Protein AF-A0A3P6B9G5-F1 (afdb_monomer_lite)

Organism: Brassica oleracea (NCBI:txid3712)

Foldseek 3Di:
DQQADLQQQGFLVSLVVSVVVCPPPDPLSVQLSVVSNCCRVPVVVDDRHDGHDSVVSVCSNVVVSVVVPCPPPPDDDVVVVVVDDPDDDDDDDDPQAADEDVVLVVLLVVVVVVCVVVVHDRHNVCPHHVCSVVSVVVVVVVVCVVCVCPVVDDPPCVCVCVVVPVD

Secondary structure (DSSP, 8-state):
--SS-GGG---HHHHHHHHTT-TTS-HHHHHHHHHHHHIIIIIS---TTSPPPHHHHHHHHSHHHHHTS-SS-SSS-HHHHHHS--PPPP----SSPPPPPTT-HHHHHHHHHHHHHTT----TTTT-GGGHHHHHHHHHHHHHHH-TTGGGS--TTTTTTGGGS--

Structure (mmCIF, N/CA/C/O backbone):
data_AF-A0A3P6B9G5-F1
#
_entry.id   AF-A0A3P6B9G5-F1
#
loop_
_atom_site.group_PDB
_atom_site.id
_atom_site.type_symbol
_atom_site.label_atom_id
_atom_site.label_alt_id
_atom_site.label_comp_id
_atom_site.label_asym_id
_atom_site.label_entity_id
_atom_site.label_seq_id
_atom_site.pdbx_PDB_ins_code
_atom_site.Cartn_x
_atom_site.Cartn_y
_atom_site.Cartn_z
_atom_site.occupancy
_atom_site.B_iso_or_equiv
_atom_site.auth_seq_id
_atom_site.auth_comp_id
_atom_site.auth_asym_id
_atom_site.auth_atom_id
_atom_site.pdbx_PDB_model_num
ATOM 1 N N . MET A 1 1 ? 1.781 9.921 -25.875 1.00 67.75 1 MET A N 1
ATOM 2 C CA . MET A 1 1 ? 3.051 9.146 -25.885 1.00 67.75 1 MET A CA 1
ATOM 3 C C . MET A 1 1 ? 3.632 9.201 -24.479 1.00 67.75 1 MET A C 1
ATOM 5 O O . MET A 1 1 ? 3.874 10.297 -23.998 1.00 67.75 1 MET A O 1
ATOM 9 N N . LEU A 1 2 ? 3.816 8.059 -23.808 1.00 75.88 2 LEU A N 1
ATOM 10 C CA . LEU A 1 2 ? 4.007 7.979 -22.347 1.00 75.88 2 LEU A CA 1
ATOM 11 C C . LEU A 1 2 ? 5.368 8.431 -21.796 1.00 75.88 2 LEU A C 1
ATOM 13 O O . LEU A 1 2 ? 5.668 8.140 -20.644 1.00 75.88 2 LEU A O 1
ATOM 17 N N . GLY A 1 3 ? 6.223 9.089 -22.584 1.00 76.75 3 GLY A N 1
ATOM 18 C CA . GLY A 1 3 ? 7.520 9.591 -22.105 1.00 76.75 3 GLY A CA 1
ATOM 19 C C . GLY A 1 3 ? 8.455 8.537 -21.481 1.00 76.75 3 GLY A C 1
ATOM 20 O O . GLY A 1 3 ? 9.450 8.914 -20.864 1.00 76.75 3 GLY A O 1
ATOM 21 N N . VAL A 1 4 ? 8.136 7.246 -21.633 1.00 81.19 4 VAL A N 1
ATOM 22 C CA . VAL A 1 4 ? 8.857 6.075 -21.121 1.00 81.19 4 VAL A CA 1
ATOM 23 C C . VAL A 1 4 ? 8.936 5.013 -22.216 1.00 81.19 4 VAL A C 1
ATOM 25 O O . VAL A 1 4 ? 8.010 4.863 -23.018 1.00 81.19 4 VAL A O 1
ATOM 28 N N . HIS A 1 5 ? 10.033 4.256 -22.249 1.00 85.56 5 HIS A N 1
ATOM 29 C CA . HIS A 1 5 ? 10.228 3.197 -23.238 1.00 85.56 5 HIS A CA 1
ATOM 30 C C . HIS A 1 5 ? 9.544 1.896 -22.787 1.00 85.56 5 HIS A C 1
ATOM 32 O O . HIS A 1 5 ? 10.162 1.025 -22.176 1.00 85.56 5 HIS A O 1
ATOM 38 N N . VAL A 1 6 ? 8.247 1.775 -23.083 1.00 84.06 6 VAL A N 1
ATOM 39 C CA . VAL A 1 6 ? 7.379 0.661 -22.648 1.00 84.06 6 VAL A CA 1
ATOM 40 C C . VAL A 1 6 ? 7.937 -0.709 -23.045 1.00 84.06 6 VAL A C 1
ATOM 42 O O . VAL A 1 6 ? 7.991 -1.612 -22.214 1.00 84.06 6 VAL A O 1
ATOM 45 N N . GLU A 1 7 ? 8.444 -0.848 -24.272 1.00 85.50 7 GLU A N 1
ATOM 46 C CA . GLU A 1 7 ? 8.972 -2.120 -24.794 1.00 85.50 7 GLU A CA 1
ATOM 47 C C . GLU A 1 7 ? 10.308 -2.540 -24.154 1.00 85.50 7 GLU A C 1
ATOM 49 O O . GLU A 1 7 ? 10.764 -3.656 -24.368 1.00 85.50 7 GLU A O 1
ATOM 54 N N . ALA A 1 8 ? 10.927 -1.675 -23.342 1.00 82.94 8 ALA A N 1
ATOM 55 C CA . ALA A 1 8 ? 12.103 -2.029 -22.541 1.00 82.94 8 ALA A CA 1
ATOM 56 C C . ALA A 1 8 ? 11.742 -2.374 -21.087 1.00 82.94 8 ALA A C 1
ATOM 58 O O . ALA A 1 8 ? 12.625 -2.762 -20.328 1.00 82.94 8 ALA A O 1
ATOM 59 N N . GLY A 1 9 ? 10.470 -2.229 -20.690 1.00 83.38 9 GLY A N 1
ATOM 60 C CA . GLY A 1 9 ? 10.047 -2.404 -19.305 1.00 83.38 9 GLY A CA 1
ATOM 61 C C . GLY A 1 9 ? 10.586 -1.286 -18.408 1.00 83.38 9 GLY A C 1
ATOM 62 O O . GLY A 1 9 ? 11.606 -1.467 -17.749 1.00 83.38 9 GLY A O 1
ATOM 63 N N . PRO A 1 10 ? 9.949 -0.107 -18.360 1.00 86.38 10 PRO A N 1
ATOM 64 C CA . PRO A 1 10 ? 10.517 1.034 -17.653 1.00 86.38 10 PRO A CA 1
ATOM 65 C C . PRO A 1 10 ? 10.676 0.748 -16.153 1.00 86.38 10 PRO A C 1
ATOM 67 O O . PRO A 1 10 ? 9.841 0.086 -15.528 1.00 86.38 10 PRO A O 1
ATOM 70 N N . SER A 1 11 ? 11.778 1.239 -15.586 1.00 84.75 11 SER A N 1
ATOM 71 C CA . SER A 1 11 ? 12.047 1.169 -14.150 1.00 84.75 11 SER A CA 1
ATOM 72 C C . SER A 1 11 ? 11.269 2.250 -13.397 1.00 84.75 11 SER A C 1
ATOM 74 O O . SER A 1 11 ? 10.857 3.262 -13.974 1.00 84.75 11 SER A O 1
ATOM 76 N N . THR A 1 12 ? 11.110 2.077 -12.084 1.00 83.69 12 THR A N 1
ATOM 77 C CA . THR A 1 12 ? 10.408 3.043 -11.225 1.00 83.69 12 THR A CA 1
ATOM 78 C C . THR A 1 12 ? 11.027 4.443 -11.305 1.00 83.69 12 THR A C 1
ATOM 80 O O . THR A 1 12 ? 10.299 5.430 -11.328 1.00 83.69 12 THR A O 1
ATOM 83 N N . GLN A 1 13 ? 12.354 4.552 -11.432 1.00 81.88 13 GLN A N 1
ATOM 84 C CA . GLN A 1 13 ? 13.034 5.845 -11.614 1.00 81.88 13 GLN A CA 1
ATOM 85 C C . GLN A 1 13 ? 12.596 6.568 -12.896 1.00 81.88 13 GLN A C 1
ATOM 87 O O . GLN A 1 13 ? 12.306 7.763 -12.873 1.00 81.88 13 GLN A O 1
ATOM 92 N N . VAL A 1 14 ? 12.504 5.837 -14.009 1.00 85.25 14 VAL A N 1
ATOM 93 C CA . VAL A 1 14 ? 12.085 6.390 -15.307 1.00 85.25 14 VAL A CA 1
ATOM 94 C C . VAL A 1 14 ? 10.611 6.804 -15.279 1.00 85.25 14 VAL A C 1
ATOM 96 O O . VAL A 1 14 ? 10.239 7.808 -15.883 1.00 85.25 14 VAL A O 1
ATOM 99 N N . ILE A 1 15 ? 9.781 6.068 -14.537 1.00 87.00 15 ILE A N 1
ATOM 100 C CA . ILE A 1 15 ? 8.360 6.379 -14.346 1.00 87.00 15 ILE A CA 1
ATOM 101 C C . ILE A 1 15 ? 8.176 7.646 -13.496 1.00 87.00 15 ILE A C 1
ATOM 103 O O . ILE A 1 15 ? 7.352 8.488 -13.844 1.00 87.00 15 ILE A O 1
ATOM 107 N N . ILE A 1 16 ? 8.973 7.836 -12.438 1.00 85.62 16 ILE A N 1
ATOM 108 C CA . ILE A 1 16 ? 8.958 9.068 -11.626 1.00 85.62 16 ILE A CA 1
ATOM 109 C C . ILE A 1 16 ? 9.301 10.289 -12.489 1.00 85.62 16 ILE A C 1
ATOM 111 O O . ILE A 1 16 ? 8.547 11.259 -12.501 1.00 85.62 16 ILE A O 1
ATOM 115 N N . ALA A 1 17 ? 10.362 10.208 -13.298 1.00 88.69 17 ALA A N 1
ATOM 116 C CA . ALA A 1 17 ? 10.741 11.287 -14.215 1.00 88.69 17 ALA A CA 1
ATOM 117 C C . ALA A 1 17 ? 9.670 11.582 -15.287 1.00 88.69 17 ALA A C 1
ATOM 119 O O . ALA A 1 17 ? 9.606 12.680 -15.838 1.00 88.69 17 ALA A O 1
ATOM 120 N N . ALA A 1 18 ? 8.825 10.603 -15.620 1.00 89.12 18 ALA A N 1
ATOM 121 C CA . ALA A 1 18 ? 7.712 10.802 -16.538 1.00 89.12 18 ALA A CA 1
ATOM 122 C C . ALA A 1 18 ? 6.537 11.556 -15.894 1.00 89.12 18 ALA A C 1
ATOM 124 O O . ALA A 1 18 ? 5.880 12.331 -16.592 1.00 89.12 18 ALA A O 1
ATOM 125 N N . PHE A 1 19 ? 6.303 11.411 -14.582 1.00 87.19 19 PHE A N 1
ATOM 126 C CA . PHE A 1 19 ? 5.280 12.196 -13.876 1.00 87.19 19 PHE A CA 1
ATOM 127 C C . PHE A 1 19 ? 5.572 13.695 -13.903 1.00 87.19 19 PHE A C 1
ATOM 129 O O . PHE A 1 19 ? 4.653 14.484 -14.104 1.00 87.19 19 PHE A O 1
ATOM 136 N N . GLU A 1 20 ? 6.842 14.083 -13.803 1.00 89.50 20 GLU A N 1
ATOM 137 C CA . GLU A 1 20 ? 7.280 15.485 -13.878 1.00 89.50 20 GLU A CA 1
ATOM 138 C C . GLU A 1 20 ? 6.974 16.147 -15.233 1.00 89.50 20 GLU A C 1
ATOM 140 O O . GLU A 1 20 ? 7.000 17.368 -15.348 1.00 89.50 20 GLU A O 1
ATOM 145 N N . ARG A 1 21 ? 6.669 15.358 -16.274 1.00 90.25 21 ARG A N 1
ATOM 146 C CA . ARG A 1 21 ? 6.448 15.837 -17.651 1.00 90.25 21 ARG A CA 1
ATOM 147 C C . ARG A 1 21 ? 5.043 15.552 -18.192 1.00 90.25 21 ARG A C 1
ATOM 149 O O . ARG A 1 21 ? 4.789 15.785 -19.374 1.00 90.25 21 ARG A O 1
ATOM 156 N N . CYS A 1 22 ? 4.134 15.020 -17.370 1.00 87.25 22 CYS A N 1
ATOM 157 C CA . CYS A 1 22 ? 2.844 14.495 -17.838 1.00 87.25 22 CYS A CA 1
ATOM 158 C C . CYS A 1 22 ? 1.686 15.511 -17.844 1.00 87.25 22 CYS A C 1
ATOM 160 O O . CYS A 1 22 ? 0.566 15.159 -18.218 1.00 87.25 22 CYS A O 1
ATOM 162 N N . GLU A 1 23 ? 1.933 16.766 -17.455 1.00 84.50 23 GLU A N 1
ATOM 163 C CA . GLU A 1 23 ? 0.896 17.793 -17.266 1.00 84.50 23 GLU A CA 1
ATOM 164 C C . GLU A 1 23 ? 0.057 18.038 -18.535 1.00 84.50 23 GLU A C 1
ATOM 166 O O . GLU A 1 23 ? -1.170 18.125 -18.456 1.00 84.50 23 GLU A O 1
ATOM 171 N N . GLY A 1 24 ? 0.694 18.019 -19.713 1.00 86.44 24 GLY A N 1
ATOM 172 C CA . GLY A 1 24 ? 0.042 18.199 -21.017 1.00 86.44 24 GLY A CA 1
ATOM 173 C C . GLY A 1 24 ? -0.494 16.924 -21.682 1.00 86.44 24 GLY A C 1
ATOM 174 O O . GLY A 1 24 ? -0.892 16.968 -22.844 1.00 86.44 24 GLY A O 1
ATOM 175 N N . TRP A 1 25 ? -0.463 15.768 -21.014 1.00 90.31 25 TRP A N 1
ATOM 176 C CA . TRP A 1 25 ? -0.865 14.501 -21.637 1.00 90.31 25 TRP A CA 1
ATOM 177 C C . TRP A 1 25 ? -2.378 14.277 -21.604 1.00 90.31 25 TRP A C 1
ATOM 179 O O . TRP A 1 25 ? -3.111 14.836 -20.782 1.00 90.31 25 TRP A O 1
ATOM 189 N N . SER A 1 26 ? -2.852 13.389 -22.484 1.00 89.56 26 SER A N 1
ATOM 190 C CA . SER A 1 26 ? -4.249 12.958 -22.484 1.00 89.56 26 SER A CA 1
ATOM 191 C C . SER A 1 26 ? -4.621 12.299 -21.149 1.00 89.56 26 SER A C 1
ATOM 193 O O . SER A 1 26 ? -3.776 11.772 -20.418 1.00 89.56 26 SER A O 1
ATOM 195 N N . ARG A 1 27 ? -5.915 12.320 -20.808 1.00 82.31 27 ARG A N 1
ATOM 196 C CA . ARG A 1 27 ? -6.424 11.664 -19.592 1.00 82.31 27 ARG A CA 1
ATOM 197 C C . ARG A 1 27 ? -6.050 10.180 -19.552 1.00 82.31 27 ARG A C 1
ATOM 199 O O . ARG A 1 27 ? -5.641 9.698 -18.501 1.00 82.31 27 ARG A O 1
ATOM 206 N N . ASP A 1 28 ? -6.137 9.494 -20.686 1.00 82.62 28 ASP A N 1
ATOM 207 C CA . ASP A 1 28 ? -5.820 8.069 -20.780 1.00 82.62 28 ASP A CA 1
ATOM 208 C C . ASP A 1 28 ? -4.319 7.802 -20.666 1.00 82.62 28 ASP A C 1
ATOM 210 O O . ASP A 1 28 ? -3.921 6.856 -19.996 1.00 82.62 28 ASP A O 1
ATOM 214 N N . ASP A 1 29 ? -3.466 8.663 -21.222 1.00 87.38 29 ASP A N 1
ATOM 215 C CA . ASP A 1 29 ? -2.016 8.523 -21.058 1.00 87.38 29 ASP A CA 1
ATOM 216 C C . ASP A 1 29 ? -1.585 8.772 -19.604 1.00 87.38 29 ASP A C 1
ATOM 218 O O . ASP A 1 29 ? -0.752 8.041 -19.070 1.00 87.38 29 ASP A O 1
ATOM 222 N N . ARG A 1 30 ? -2.207 9.731 -18.907 1.00 85.94 30 ARG A N 1
ATOM 223 C CA . ARG A 1 30 ? -1.978 9.921 -17.464 1.00 85.94 30 ARG A CA 1
ATOM 224 C C . ARG A 1 30 ? -2.460 8.726 -16.639 1.00 85.94 30 ARG A C 1
ATOM 226 O O . ARG A 1 30 ? -1.768 8.322 -15.708 1.00 85.94 30 ARG A O 1
ATOM 233 N N . LYS A 1 31 ? -3.600 8.122 -16.999 1.00 84.25 31 LYS A N 1
ATOM 234 C CA . LYS A 1 31 ? -4.078 6.871 -16.380 1.00 84.25 31 LYS A CA 1
ATOM 235 C C . LYS A 1 31 ? -3.091 5.724 -16.588 1.00 84.25 31 LYS A C 1
ATOM 237 O O . LYS A 1 31 ? -2.736 5.063 -15.620 1.00 84.25 31 LYS A O 1
ATOM 242 N N . ARG A 1 32 ? -2.606 5.518 -17.817 1.00 88.06 32 ARG A N 1
ATOM 243 C CA . ARG A 1 32 ? -1.588 4.499 -18.128 1.00 88.06 32 ARG A CA 1
ATOM 244 C C . ARG A 1 32 ? -0.319 4.712 -17.304 1.00 88.06 32 ARG A C 1
ATOM 246 O O . ARG A 1 32 ? 0.187 3.757 -16.731 1.00 88.06 32 ARG A O 1
ATOM 253 N N . LEU A 1 33 ? 0.161 5.953 -17.183 1.00 88.56 33 LEU A N 1
ATOM 254 C CA . LEU A 1 33 ? 1.327 6.268 -16.352 1.00 88.56 33 LEU A CA 1
ATOM 255 C C . LEU A 1 33 ? 1.079 5.955 -14.865 1.00 88.56 33 LEU A C 1
ATOM 257 O O . LEU A 1 33 ? 1.931 5.354 -14.215 1.00 88.56 33 LEU A O 1
ATOM 261 N N . ALA A 1 34 ? -0.098 6.308 -14.341 1.00 85.12 34 ALA A N 1
ATOM 262 C CA . ALA A 1 34 ? -0.485 6.011 -12.963 1.00 85.12 34 ALA A CA 1
ATOM 263 C C . ALA A 1 34 ? -0.577 4.502 -12.691 1.00 85.12 34 ALA A C 1
ATOM 265 O O . ALA A 1 34 ? -0.021 4.021 -11.704 1.00 85.12 34 ALA A O 1
ATOM 266 N N . TYR A 1 35 ? -1.225 3.743 -13.577 1.00 84.62 35 TYR A N 1
ATOM 267 C CA . TYR A 1 35 ? -1.318 2.289 -13.455 1.00 84.62 35 TYR A CA 1
ATOM 268 C C . TYR A 1 35 ? 0.037 1.612 -13.572 1.00 84.62 35 TYR A C 1
ATOM 270 O O . TYR A 1 35 ? 0.326 0.707 -12.793 1.00 84.62 35 TYR A O 1
ATOM 278 N N . LEU A 1 36 ? 0.890 2.091 -14.477 1.00 85.38 36 LEU A N 1
ATOM 279 C CA . LEU A 1 36 ? 2.258 1.613 -14.583 1.00 85.38 36 LEU A CA 1
ATOM 280 C C . LEU A 1 36 ? 2.992 1.838 -13.258 1.00 85.38 36 LEU A C 1
ATOM 282 O O . LEU A 1 36 ? 3.529 0.890 -12.711 1.00 85.38 36 LEU A O 1
ATOM 286 N N . ALA A 1 37 ? 2.919 3.034 -12.674 1.00 85.81 37 ALA A N 1
ATOM 287 C CA . ALA A 1 37 ? 3.578 3.347 -11.407 1.00 85.81 37 ALA A CA 1
ATOM 288 C C . ALA A 1 37 ? 3.102 2.494 -10.221 1.00 85.81 37 ALA A C 1
ATOM 290 O O . ALA A 1 37 ? 3.924 2.013 -9.440 1.00 85.81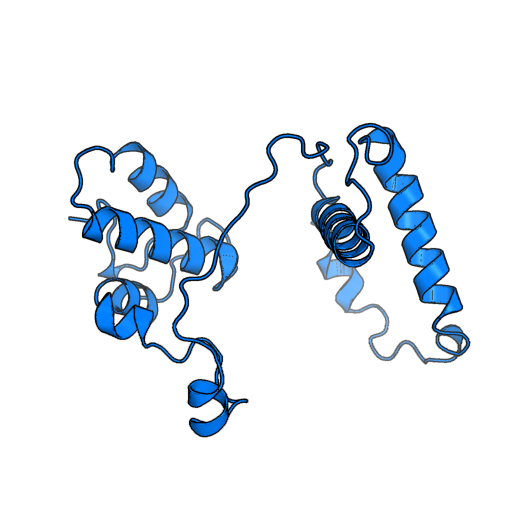 37 ALA A O 1
ATOM 291 N N . ILE A 1 38 ? 1.788 2.283 -10.091 1.00 82.00 38 ILE A N 1
ATOM 292 C CA . ILE A 1 38 ? 1.215 1.390 -9.072 1.00 82.00 38 ILE A CA 1
ATOM 293 C C . ILE A 1 38 ? 1.752 -0.026 -9.278 1.00 82.00 38 ILE A C 1
ATOM 295 O O . ILE A 1 38 ? 2.192 -0.685 -8.337 1.00 82.00 38 ILE A O 1
ATOM 299 N N . PHE A 1 39 ? 1.759 -0.484 -10.525 1.00 76.31 39 PHE A N 1
ATOM 300 C CA . PHE A 1 39 ? 2.151 -1.839 -10.847 1.00 76.31 39 PHE A CA 1
ATOM 301 C C . PHE A 1 39 ? 3.648 -2.085 -10.617 1.00 76.31 39 PHE A C 1
ATOM 303 O O . PHE A 1 39 ? 4.014 -3.034 -9.928 1.00 76.31 39 PHE A O 1
ATOM 310 N N . THR A 1 40 ? 4.515 -1.210 -11.126 1.00 77.25 40 THR A N 1
ATOM 311 C CA . THR A 1 40 ? 5.972 -1.337 -10.987 1.00 77.25 40 THR A CA 1
ATOM 312 C C . THR A 1 40 ? 6.439 -1.097 -9.554 1.00 77.25 40 THR A C 1
ATOM 314 O O . THR A 1 40 ? 7.341 -1.781 -9.077 1.00 77.25 40 THR A O 1
ATOM 317 N N . GLY A 1 41 ? 5.843 -0.114 -8.871 1.00 74.94 41 GLY A N 1
ATOM 318 C CA . GLY A 1 41 ? 6.280 0.342 -7.553 1.00 74.94 41 GLY A CA 1
ATOM 319 C C . GLY A 1 41 ? 5.714 -0.462 -6.386 1.00 74.94 41 GLY A C 1
ATOM 320 O O . GLY A 1 41 ? 6.408 -0.624 -5.388 1.00 74.94 41 GLY A O 1
ATOM 321 N N . TYR A 1 42 ? 4.485 -0.974 -6.505 1.00 70.00 42 TYR A N 1
ATOM 322 C CA . TYR A 1 42 ? 3.784 -1.622 -5.390 1.00 70.00 42 TYR A CA 1
ATOM 323 C C . TYR A 1 42 ? 3.449 -3.093 -5.644 1.00 70.00 42 TYR A C 1
ATOM 325 O O . TYR A 1 42 ? 3.580 -3.892 -4.724 1.00 70.00 42 TYR A O 1
ATOM 333 N N . ILE A 1 43 ? 3.033 -3.471 -6.860 1.00 70.50 43 ILE A N 1
ATOM 334 C CA . ILE A 1 43 ? 2.599 -4.854 -7.140 1.00 70.50 43 ILE A CA 1
ATOM 335 C C . ILE A 1 43 ? 3.789 -5.761 -7.472 1.00 70.50 43 ILE A C 1
ATOM 337 O O . ILE A 1 43 ? 3.942 -6.816 -6.866 1.00 70.50 43 ILE A O 1
ATOM 341 N N . GLU A 1 44 ? 4.645 -5.369 -8.421 1.00 74.38 44 GLU A N 1
ATOM 342 C CA . GLU A 1 44 ? 5.853 -6.142 -8.739 1.00 74.38 44 GLU A CA 1
ATOM 343 C C . GLU A 1 44 ? 6.917 -6.043 -7.639 1.00 74.38 44 GLU A C 1
ATOM 345 O O . GLU A 1 44 ? 7.734 -6.955 -7.515 1.00 74.38 44 GLU A O 1
ATOM 350 N N . GLY A 1 45 ? 6.927 -4.948 -6.868 1.00 65.75 45 GLY A N 1
ATOM 351 C CA . GLY A 1 45 ? 7.811 -4.775 -5.710 1.00 65.75 45 GLY A CA 1
ATOM 352 C C . GLY A 1 45 ? 9.305 -4.923 -6.029 1.00 65.75 45 GLY A C 1
ATOM 353 O O . GLY A 1 45 ? 10.080 -5.362 -5.180 1.00 65.75 45 GLY A O 1
ATOM 354 N N . ARG A 1 46 ? 9.730 -4.619 -7.266 1.00 66.88 46 ARG A N 1
ATOM 355 C CA . ARG A 1 46 ? 11.135 -4.742 -7.688 1.00 66.88 46 ARG A CA 1
ATOM 356 C C . ARG A 1 46 ? 11.974 -3.564 -7.194 1.00 66.88 46 ARG A C 1
ATOM 358 O O . ARG A 1 46 ? 11.468 -2.474 -6.934 1.00 66.88 46 ARG A O 1
ATOM 365 N N . LYS A 1 47 ? 13.298 -3.759 -7.141 1.00 73.06 47 LYS A N 1
ATOM 366 C CA . LYS A 1 47 ? 14.256 -2.668 -6.896 1.00 73.06 47 LYS A CA 1
ATOM 367 C C . LYS A 1 47 ? 14.029 -1.534 -7.903 1.00 73.06 47 LYS A C 1
ATOM 369 O O . LYS A 1 47 ? 13.849 -1.793 -9.089 1.00 73.06 47 LYS A O 1
ATOM 374 N N . TYR A 1 48 ? 14.140 -0.287 -7.446 1.00 67.62 48 TYR A N 1
ATOM 375 C CA . TYR A 1 48 ? 13.863 0.933 -8.223 1.00 67.62 48 TYR A CA 1
ATOM 376 C C . TYR A 1 48 ? 14.562 1.031 -9.588 1.00 67.62 48 TYR A C 1
ATOM 378 O O . TYR A 1 48 ? 14.037 1.674 -10.498 1.00 67.62 48 TYR A O 1
ATOM 386 N N . SER A 1 49 ? 15.746 0.429 -9.721 1.00 70.69 49 SER A N 1
ATOM 387 C CA . SER A 1 49 ? 16.561 0.427 -10.940 1.00 70.69 49 SER A CA 1
ATOM 388 C C . SER A 1 49 ? 16.266 -0.742 -11.882 1.00 70.69 49 SER A C 1
ATOM 390 O O . SER A 1 49 ? 16.734 -0.744 -13.016 1.00 70.69 49 SER A O 1
ATOM 392 N N . THR A 1 50 ? 15.515 -1.750 -11.432 1.00 74.69 50 THR A N 1
ATOM 393 C CA . THR A 1 50 ? 15.257 -2.958 -12.220 1.00 74.69 50 THR A CA 1
ATOM 394 C C . THR A 1 50 ? 14.106 -2.716 -13.201 1.00 74.69 50 THR A C 1
ATOM 396 O O . THR A 1 50 ? 13.056 -2.225 -12.784 1.00 74.69 50 THR A O 1
ATOM 399 N N . PRO A 1 51 ? 14.271 -3.072 -14.487 1.00 79.12 51 PRO A N 1
ATOM 400 C CA . PRO A 1 51 ? 13.190 -3.051 -15.466 1.00 79.12 51 PRO A CA 1
ATOM 401 C C . PRO A 1 51 ? 11.993 -3.916 -15.050 1.00 79.12 51 PRO A C 1
ATOM 403 O O . PRO A 1 51 ? 12.153 -5.040 -14.562 1.00 79.12 51 PRO A O 1
ATOM 406 N N . THR A 1 52 ? 10.790 -3.397 -15.283 1.00 76.44 52 THR A N 1
ATOM 407 C CA . THR A 1 52 ? 9.529 -4.142 -15.122 1.00 76.44 52 THR A CA 1
ATOM 408 C C . THR A 1 52 ? 9.383 -5.160 -16.248 1.00 76.44 52 THR A C 1
ATOM 410 O O . THR A 1 52 ? 9.917 -4.970 -17.340 1.00 76.44 52 THR A O 1
ATOM 413 N N . ARG A 1 53 ? 8.636 -6.248 -16.044 1.00 80.25 53 ARG A N 1
ATOM 414 C CA . ARG A 1 53 ? 8.386 -7.205 -17.133 1.00 80.25 53 ARG A CA 1
ATOM 415 C C . ARG A 1 53 ? 7.620 -6.549 -18.293 1.00 80.25 53 ARG A C 1
ATOM 417 O O . ARG A 1 53 ? 6.537 -5.994 -18.112 1.00 80.25 53 ARG A O 1
ATOM 424 N N . ILE A 1 54 ? 8.145 -6.700 -19.511 1.00 82.81 54 ILE A N 1
ATOM 425 C CA . ILE A 1 54 ? 7.585 -6.115 -20.746 1.00 82.81 54 ILE A CA 1
ATOM 426 C C . ILE A 1 54 ? 6.133 -6.554 -20.988 1.00 82.81 54 ILE A C 1
ATOM 428 O O . ILE A 1 54 ? 5.299 -5.744 -21.382 1.00 82.81 54 ILE A O 1
ATOM 432 N N . SER A 1 55 ? 5.796 -7.817 -20.705 1.00 78.56 55 SER A N 1
ATOM 433 C CA . SER A 1 55 ? 4.429 -8.339 -20.853 1.00 78.56 55 SER A CA 1
ATOM 434 C C . SER A 1 55 ? 3.399 -7.566 -20.024 1.00 78.56 55 SER A C 1
ATOM 436 O O . SER A 1 55 ? 2.253 -7.425 -20.439 1.00 78.56 55 SER A O 1
ATOM 438 N N . LEU A 1 56 ? 3.807 -7.049 -18.865 1.00 73.62 56 LEU A N 1
ATOM 439 C CA . LEU A 1 56 ? 2.940 -6.322 -17.942 1.00 73.62 56 LEU A CA 1
ATOM 440 C C . LEU A 1 56 ? 2.904 -4.828 -18.272 1.00 73.62 56 LEU A C 1
ATOM 442 O O . LEU A 1 56 ? 1.833 -4.227 -18.249 1.00 73.62 56 LEU A O 1
ATOM 446 N N . ALA A 1 57 ? 4.031 -4.256 -18.704 1.00 82.31 57 ALA A N 1
ATOM 447 C CA . ALA A 1 57 ? 4.054 -2.912 -19.278 1.00 82.31 57 ALA A CA 1
ATOM 448 C C . ALA A 1 57 ? 3.118 -2.807 -20.500 1.00 82.31 57 ALA A C 1
ATOM 450 O O . ALA A 1 57 ? 2.375 -1.838 -20.625 1.00 82.31 57 ALA A O 1
ATOM 451 N N . ARG A 1 58 ? 3.084 -3.844 -21.348 1.00 85.50 58 ARG A N 1
ATOM 452 C CA . ARG A 1 58 ? 2.145 -3.963 -22.473 1.00 85.50 58 ARG A CA 1
ATOM 453 C C . ARG A 1 58 ? 0.689 -4.042 -22.036 1.00 85.50 58 ARG A C 1
ATOM 455 O O . ARG A 1 58 ? -0.147 -3.365 -22.622 1.00 85.50 58 ARG A O 1
ATOM 462 N N . LEU A 1 59 ? 0.390 -4.814 -20.992 1.00 82.25 59 LEU A N 1
ATOM 463 C CA . LEU A 1 59 ? -0.970 -4.918 -20.465 1.00 82.25 59 LEU A CA 1
ATOM 464 C C . LEU A 1 59 ? -1.512 -3.542 -20.047 1.00 82.25 59 LEU A C 1
ATOM 466 O O . LEU A 1 59 ? -2.633 -3.211 -20.406 1.00 82.25 59 LEU A O 1
ATOM 470 N N . VAL A 1 60 ? -0.708 -2.712 -19.373 1.00 84.00 60 VAL A N 1
ATOM 471 C CA . VAL A 1 60 ? -1.096 -1.344 -18.966 1.00 84.00 60 VAL A CA 1
ATOM 472 C C . VAL A 1 60 ? -1.455 -0.450 -20.160 1.00 84.00 60 VAL A C 1
ATOM 474 O O . VAL A 1 60 ? -2.278 0.457 -20.031 1.00 84.00 60 VAL A O 1
ATOM 477 N N . MET A 1 61 ? -0.871 -0.694 -21.336 1.00 87.19 61 MET A N 1
ATOM 478 C CA . MET A 1 61 ? -1.199 0.070 -22.544 1.00 87.19 61 MET A CA 1
ATOM 479 C C . MET A 1 61 ? -2.619 -0.211 -23.041 1.00 87.19 61 MET A C 1
ATOM 481 O O . MET A 1 61 ? -3.288 0.701 -23.542 1.00 87.19 61 MET A O 1
ATOM 485 N N . GLU A 1 62 ? -3.086 -1.444 -22.851 1.00 84.12 62 GLU A N 1
ATOM 486 C CA . GLU A 1 62 ? -4.417 -1.933 -23.201 1.00 84.12 62 GLU A CA 1
ATOM 487 C C . GLU A 1 62 ? -5.389 -1.700 -22.031 1.00 84.12 62 GLU A C 1
ATOM 489 O O . GLU A 1 62 ? -5.784 -2.642 -21.351 1.00 84.12 62 GLU A O 1
ATOM 494 N N . LEU A 1 63 ? -5.770 -0.438 -21.782 1.00 74.88 63 LEU A N 1
ATOM 495 C CA . LEU A 1 63 ? -6.567 -0.029 -20.608 1.00 74.88 63 LEU A CA 1
ATOM 496 C C . LEU A 1 63 ? -7.802 -0.907 -20.353 1.00 74.88 63 LEU A C 1
ATOM 498 O O . LEU A 1 63 ? -8.002 -1.351 -19.229 1.00 74.88 63 LEU A O 1
ATOM 502 N N . GLU A 1 64 ? -8.586 -1.214 -21.386 1.00 75.88 64 GLU A N 1
ATOM 503 C CA . GLU A 1 64 ? -9.773 -2.071 -21.260 1.00 75.88 64 GLU A CA 1
ATOM 504 C C . GLU A 1 64 ? -9.416 -3.486 -20.780 1.00 75.88 64 GLU A C 1
ATOM 506 O O . GLU A 1 64 ? -10.066 -4.045 -19.895 1.00 75.88 64 GLU A O 1
ATOM 511 N N . ARG A 1 65 ? -8.343 -4.071 -21.317 1.00 76.44 65 ARG A N 1
ATOM 512 C CA . ARG 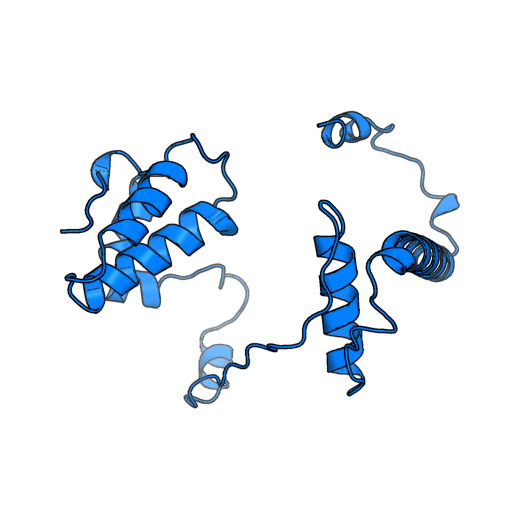A 1 65 ? -7.868 -5.394 -20.907 1.00 76.44 65 ARG A CA 1
ATOM 513 C C . ARG A 1 65 ? -7.239 -5.359 -19.519 1.00 76.44 65 ARG A C 1
ATOM 515 O O . ARG A 1 65 ? -7.418 -6.305 -18.762 1.00 76.44 65 ARG A O 1
ATOM 522 N N . PHE A 1 66 ? -6.521 -4.290 -19.186 1.00 75.19 66 PHE A N 1
ATOM 523 C CA . PHE A 1 66 ? -5.923 -4.066 -17.872 1.00 75.19 66 PHE A CA 1
ATOM 524 C C . PHE A 1 66 ? -6.999 -3.953 -16.784 1.00 75.19 66 PHE A C 1
ATOM 526 O O . PHE A 1 66 ? -6.925 -4.641 -15.770 1.00 75.19 66 PHE A O 1
ATOM 533 N N . GLU A 1 67 ? -8.037 -3.145 -17.005 1.00 70.44 67 GLU A N 1
ATOM 534 C CA . GLU A 1 67 ? -9.162 -2.976 -16.073 1.00 70.44 67 GLU A CA 1
ATOM 535 C C . GLU A 1 67 ? -9.932 -4.293 -15.861 1.00 70.44 67 GLU A C 1
ATOM 537 O O . GLU A 1 67 ? -10.398 -4.580 -14.756 1.00 70.44 67 GLU A O 1
ATOM 542 N N . ASN A 1 68 ? -9.996 -5.138 -16.895 1.00 68.94 68 ASN A N 1
ATOM 543 C CA . ASN A 1 68 ? -10.628 -6.456 -16.840 1.00 68.94 68 ASN A CA 1
ATOM 544 C C . ASN A 1 68 ? -9.673 -7.608 -16.481 1.00 68.94 68 ASN A C 1
ATOM 546 O O . ASN A 1 68 ? -10.112 -8.758 -16.403 1.00 68.94 68 ASN A O 1
ATOM 550 N N . TYR A 1 69 ? -8.388 -7.336 -16.236 1.00 66.12 69 TYR A N 1
ATOM 551 C CA . TYR A 1 69 ? -7.401 -8.377 -15.967 1.00 66.12 69 TYR A CA 1
ATOM 552 C C . TYR A 1 69 ? -7.702 -9.079 -14.627 1.00 66.12 69 TYR A C 1
ATOM 554 O O . TYR A 1 69 ? -8.118 -8.436 -13.655 1.00 66.12 69 TYR A O 1
ATOM 562 N N . PRO A 1 70 ? -7.531 -10.409 -14.526 1.00 65.69 70 PRO A N 1
ATOM 563 C CA . PRO A 1 70 ? -7.786 -11.141 -13.292 1.00 65.69 70 PRO A CA 1
ATOM 564 C C . PRO A 1 70 ? -6.633 -10.923 -12.300 1.00 65.69 70 PRO A C 1
ATOM 566 O O . PRO A 1 70 ? -5.772 -11.782 -12.139 1.00 65.69 70 PRO A O 1
ATOM 569 N N . TRP A 1 71 ? -6.628 -9.771 -11.619 1.00 64.19 71 TRP A N 1
ATOM 570 C CA . TRP A 1 71 ? -5.619 -9.298 -10.650 1.00 64.19 71 TRP A CA 1
ATOM 571 C C . TRP A 1 71 ? -5.464 -10.143 -9.362 1.00 64.19 71 TRP A C 1
ATOM 573 O O . TRP A 1 71 ? -5.190 -9.603 -8.299 1.00 64.19 71 TRP A O 1
ATOM 583 N N . GLY A 1 72 ? -5.645 -11.464 -9.424 1.00 54.62 72 GLY A N 1
ATOM 584 C CA . GLY A 1 72 ? -5.648 -12.357 -8.257 1.00 54.62 72 GLY A CA 1
ATOM 585 C C . GLY A 1 72 ? -7.023 -12.939 -7.913 1.00 54.62 72 GLY A C 1
ATOM 586 O O . GLY A 1 72 ? -7.198 -13.524 -6.851 1.00 54.62 72 GLY A O 1
ATOM 587 N N . ARG A 1 73 ? -8.005 -12.837 -8.818 1.00 48.47 73 ARG A N 1
ATOM 588 C CA . ARG A 1 73 ? -9.325 -13.482 -8.683 1.00 48.47 73 ARG A CA 1
ATOM 589 C C . ARG A 1 73 ? -9.307 -14.961 -9.106 1.00 48.47 73 ARG A C 1
ATOM 591 O O . ARG A 1 73 ? -10.091 -15.364 -9.951 1.00 48.47 73 ARG A O 1
ATOM 598 N N . CYS A 1 74 ? -8.425 -15.773 -8.524 1.00 47.19 74 CYS A N 1
ATOM 599 C CA . CYS A 1 74 ? -8.538 -17.239 -8.613 1.00 47.19 74 CYS A CA 1
ATOM 600 C C . CYS A 1 74 ? -9.366 -17.842 -7.458 1.00 47.19 7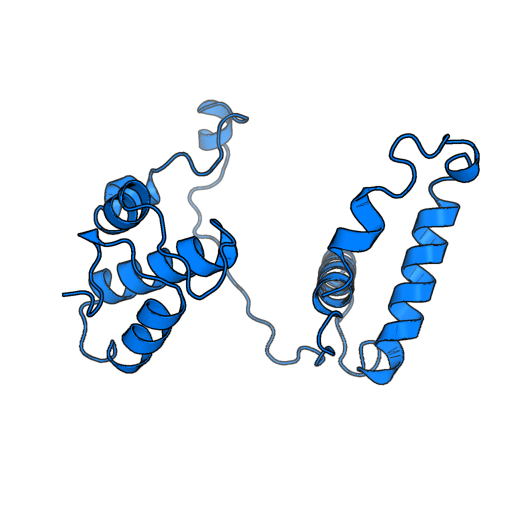4 CYS A C 1
ATOM 602 O O . CYS A 1 74 ? -9.420 -19.060 -7.337 1.00 47.19 74 CYS A O 1
ATOM 604 N N . ALA A 1 75 ? -9.988 -17.020 -6.601 1.00 41.94 75 ALA A N 1
ATOM 605 C CA . ALA A 1 75 ? -10.664 -17.483 -5.383 1.00 41.94 75 ALA A CA 1
ATOM 606 C C . ALA A 1 75 ? -12.171 -17.175 -5.308 1.00 41.94 75 ALA A C 1
ATOM 608 O O . ALA A 1 75 ? -12.811 -17.610 -4.356 1.00 41.94 75 ALA A O 1
ATOM 609 N N . SER A 1 76 ? -12.752 -16.452 -6.271 1.00 46.38 76 SER A N 1
ATOM 610 C CA . SER A 1 76 ? -14.191 -16.159 -6.264 1.00 46.38 76 SER A CA 1
ATOM 611 C C . SER A 1 76 ? -14.855 -16.463 -7.602 1.00 46.38 76 SER A C 1
ATOM 613 O O . SER A 1 76 ? -14.316 -16.139 -8.661 1.00 46.38 76 SER A O 1
ATOM 615 N N . SER A 1 77 ? -16.012 -17.127 -7.536 1.00 52.25 77 SER A N 1
ATOM 616 C CA . SER A 1 77 ? -16.821 -17.507 -8.696 1.00 52.25 77 SER A CA 1
ATOM 617 C C . SER A 1 77 ? -17.517 -16.285 -9.308 1.00 52.25 77 SER A C 1
ATOM 619 O O . SER A 1 77 ? -17.756 -15.281 -8.630 1.00 52.25 77 SER A O 1
ATOM 621 N N . ASP A 1 78 ? -17.888 -16.365 -10.590 1.00 55.16 78 ASP A N 1
ATOM 622 C CA . ASP A 1 78 ? -18.618 -15.293 -11.291 1.00 55.16 78 ASP A CA 1
ATOM 623 C C . ASP A 1 78 ? -19.953 -14.920 -10.608 1.00 55.16 78 ASP A C 1
ATOM 625 O O . ASP A 1 78 ? -20.421 -13.787 -10.719 1.00 55.16 78 ASP A O 1
ATOM 629 N N . GLU A 1 79 ? -20.535 -15.829 -9.824 1.00 55.84 79 GLU A N 1
ATOM 630 C CA . GLU A 1 79 ? -21.751 -15.602 -9.032 1.00 55.84 79 GLU A CA 1
ATOM 631 C C . GLU A 1 79 ? -21.512 -14.658 -7.845 1.00 55.84 79 GLU A C 1
ATOM 633 O O . GLU A 1 79 ? -22.334 -13.781 -7.579 1.00 55.84 79 GLU A O 1
ATOM 638 N N . GLN A 1 80 ? -20.356 -14.751 -7.177 1.00 53.00 80 GLN A N 1
ATOM 639 C CA . GLN A 1 80 ? -19.989 -13.818 -6.104 1.00 53.00 80 GLN A CA 1
ATOM 640 C C . GLN A 1 80 ? -19.747 -12.409 -6.661 1.00 53.00 80 GLN A C 1
ATOM 642 O O . GLN A 1 80 ? -20.024 -11.414 -5.996 1.00 53.00 80 GLN A O 1
ATOM 647 N N . ARG A 1 81 ? -19.303 -12.305 -7.922 1.00 50.31 81 ARG A N 1
ATOM 648 C CA . ARG A 1 81 ? -19.123 -11.028 -8.629 1.00 50.31 81 ARG A CA 1
ATOM 649 C C . ARG A 1 81 ? -20.449 -10.313 -8.911 1.00 50.31 81 ARG A C 1
ATOM 651 O O . ARG A 1 81 ? -20.473 -9.086 -8.888 1.00 50.31 81 ARG A O 1
ATOM 658 N N . ALA A 1 82 ? -21.529 -11.057 -9.155 1.00 57.84 82 ALA A N 1
ATOM 659 C CA . ALA A 1 82 ? -22.867 -10.505 -9.381 1.00 57.84 82 ALA A CA 1
ATOM 660 C C . ALA A 1 82 ? -23.524 -9.958 -8.099 1.00 57.84 82 ALA A C 1
ATOM 662 O O . ALA A 1 82 ? -24.480 -9.190 -8.183 1.00 57.84 82 ALA A O 1
ATOM 663 N N . GLN A 1 83 ? -23.004 -10.337 -6.927 1.00 55.91 83 GLN A N 1
ATOM 664 C CA . GLN A 1 83 ? -23.513 -9.915 -5.622 1.00 55.91 83 GLN A CA 1
ATOM 665 C C . GLN A 1 83 ? -22.984 -8.549 -5.161 1.00 55.91 83 GLN A C 1
ATOM 667 O O . GLN A 1 83 ? -23.630 -7.895 -4.343 1.00 55.91 83 GLN A O 1
ATOM 672 N N . TYR A 1 84 ? -21.834 -8.097 -5.670 1.00 56.69 84 TYR A N 1
ATOM 673 C CA . TYR A 1 84 ? -21.309 -6.771 -5.345 1.00 56.69 84 TYR A CA 1
ATOM 674 C C . TYR A 1 84 ? -22.087 -5.699 -6.110 1.00 56.69 84 TYR A C 1
ATOM 676 O O . TYR A 1 84 ? -22.264 -5.791 -7.328 1.00 56.69 84 TYR A O 1
ATOM 684 N N . SER A 1 85 ? -22.560 -4.675 -5.396 1.00 57.38 85 SER A N 1
ATOM 685 C CA . SER A 1 85 ? -23.268 -3.563 -6.021 1.00 57.38 85 SER A CA 1
ATOM 686 C C . SER A 1 85 ? -22.375 -2.895 -7.073 1.00 57.38 85 SER A C 1
ATOM 688 O O . SER A 1 85 ? -21.162 -2.764 -6.915 1.00 57.38 85 SER A O 1
ATOM 690 N N . ARG A 1 86 ? -22.985 -2.450 -8.176 1.00 59.47 86 ARG A N 1
ATOM 691 C CA . ARG A 1 86 ? -22.318 -1.619 -9.194 1.00 59.47 86 ARG A CA 1
ATOM 692 C C . ARG A 1 86 ? -22.090 -0.179 -8.723 1.00 59.47 86 ARG A C 1
ATOM 694 O O . ARG A 1 86 ? -21.753 0.677 -9.542 1.00 59.47 86 ARG A O 1
ATOM 701 N N . GLU A 1 87 ? -22.324 0.109 -7.446 1.00 67.94 87 GLU A N 1
ATOM 702 C CA . GLU A 1 87 ? -22.095 1.443 -6.921 1.00 67.94 87 GLU A CA 1
ATOM 703 C C . GLU A 1 87 ? -20.595 1.752 -6.967 1.00 67.94 87 GLU A C 1
ATOM 705 O O . GLU A 1 87 ? -19.775 0.905 -6.597 1.00 67.94 87 GLU A O 1
ATOM 710 N N . PRO A 1 88 ? -20.204 2.936 -7.465 1.00 71.94 88 PRO A N 1
ATOM 711 C CA . PRO A 1 88 ? -18.812 3.339 -7.445 1.00 71.94 88 PRO A CA 1
ATOM 712 C C . PRO A 1 88 ? -18.280 3.316 -6.014 1.00 71.94 88 PRO A C 1
ATOM 714 O O . PRO A 1 88 ? -18.911 3.852 -5.103 1.00 71.94 88 PRO A O 1
ATOM 717 N N . PHE A 1 89 ? -17.090 2.752 -5.826 1.00 74.81 89 PHE A N 1
ATOM 718 C CA . PHE A 1 89 ? -16.386 2.888 -4.560 1.00 74.81 89 PHE A CA 1
ATOM 719 C C . PHE A 1 89 ? -16.185 4.368 -4.233 1.00 74.81 89 PHE A C 1
ATOM 721 O O . PHE A 1 89 ? -15.738 5.155 -5.075 1.00 74.81 89 PHE A O 1
ATOM 728 N N . THR A 1 90 ? -16.483 4.736 -2.994 1.00 82.06 90 THR A N 1
ATOM 729 C CA . THR A 1 90 ? -16.053 6.010 -2.430 1.00 82.06 90 THR A CA 1
ATOM 730 C C . THR A 1 90 ? -14.608 5.876 -1.957 1.00 82.06 90 THR A C 1
ATOM 732 O O . THR A 1 90 ? -14.136 4.788 -1.625 1.00 82.06 90 THR A O 1
ATOM 735 N N . TYR A 1 91 ? -13.871 6.982 -1.972 1.00 82.38 91 TYR A N 1
ATOM 736 C CA . TYR A 1 91 ? -12.515 7.026 -1.441 1.00 82.38 91 TYR A CA 1
ATOM 737 C C . TYR A 1 91 ? -12.387 8.203 -0.487 1.00 82.38 91 TYR A C 1
ATOM 739 O O . TYR A 1 91 ? -12.946 9.275 -0.719 1.00 82.38 91 TYR A O 1
ATOM 747 N N . GLU A 1 92 ? -11.597 8.008 0.558 1.00 82.56 92 GLU A N 1
ATOM 748 C CA . GLU A 1 92 ? -11.219 9.060 1.484 1.00 82.56 92 GLU A CA 1
ATOM 749 C C . GLU A 1 92 ? -9.698 9.068 1.622 1.00 82.56 92 GLU A C 1
ATOM 751 O O . GLU A 1 92 ? -9.051 8.021 1.679 1.00 82.56 92 GLU A O 1
ATOM 756 N N . ARG A 1 93 ? -9.110 10.266 1.645 1.00 82.56 93 ARG A N 1
ATOM 757 C CA . ARG A 1 93 ? -7.697 10.456 1.968 1.00 82.56 93 ARG A CA 1
ATOM 758 C C . ARG A 1 93 ? -7.604 11.341 3.209 1.00 82.56 93 ARG A C 1
ATOM 760 O O . ARG A 1 93 ? -7.741 12.559 3.071 1.00 82.56 93 ARG A O 1
ATOM 767 N N . PRO A 1 94 ? -7.322 10.772 4.390 1.00 81.00 94 PRO A N 1
ATOM 768 C CA . PRO A 1 94 ? -7.136 11.566 5.594 1.00 81.00 94 PRO A CA 1
ATOM 769 C C . PRO A 1 94 ? -5.965 12.543 5.422 1.00 81.00 94 PRO A C 1
ATOM 771 O O . PRO A 1 94 ? -4.863 12.157 5.030 1.00 81.00 94 PRO A O 1
ATOM 774 N N . THR A 1 95 ? -6.193 13.824 5.705 1.00 80.19 95 THR A N 1
ATOM 775 C CA . THR A 1 95 ? -5.187 14.895 5.552 1.00 80.19 95 THR A CA 1
ATOM 776 C C . THR A 1 95 ? -4.414 15.176 6.840 1.00 80.19 95 THR A C 1
ATOM 778 O O . THR A 1 95 ? -3.311 15.716 6.807 1.00 80.19 95 THR A O 1
ATOM 781 N N . ASN A 1 96 ? -4.955 14.760 7.986 1.00 80.44 96 ASN A N 1
ATOM 782 C CA . ASN A 1 96 ? -4.376 14.976 9.309 1.00 80.44 96 ASN A CA 1
ATOM 783 C C . ASN A 1 96 ? -3.663 13.740 9.869 1.00 80.44 96 ASN A C 1
ATOM 785 O O . ASN A 1 96 ? -3.679 13.507 11.074 1.00 80.44 96 ASN A O 1
ATOM 789 N N . ILE A 1 97 ? -2.978 12.980 9.015 1.00 80.75 97 ILE A N 1
ATOM 790 C CA . ILE A 1 97 ? -2.259 11.789 9.468 1.00 80.75 97 ILE A CA 1
ATOM 791 C C . ILE A 1 97 ? -1.016 12.140 10.313 1.00 80.75 97 ILE A C 1
ATOM 793 O O . ILE A 1 97 ? -0.305 13.111 10.021 1.00 80.75 97 ILE A O 1
ATOM 797 N N . PRO A 1 98 ? -0.732 11.362 11.368 1.00 84.44 98 PRO A N 1
ATOM 798 C CA . PRO A 1 98 ? 0.532 11.409 12.086 1.00 84.44 98 PRO A CA 1
ATOM 799 C C . PRO A 1 98 ? 1.706 11.049 11.166 1.00 84.44 98 PRO A C 1
ATOM 801 O O . PRO A 1 98 ? 1.619 10.151 10.331 1.00 84.44 98 PRO A O 1
ATOM 804 N N . LEU A 1 99 ? 2.834 11.735 11.337 1.00 82.62 99 LEU A N 1
ATOM 805 C CA . LEU A 1 99 ? 4.062 11.399 10.622 1.00 82.62 99 LEU A CA 1
ATOM 806 C C . LEU A 1 99 ? 4.748 10.212 11.309 1.00 82.62 99 LEU A C 1
ATOM 808 O O . LEU A 1 99 ? 4.964 10.260 12.516 1.00 82.62 99 LEU A O 1
ATOM 812 N N . ALA A 1 100 ? 5.176 9.216 10.540 1.00 82.75 100 ALA A N 1
ATOM 813 C CA . ALA A 1 100 ? 5.930 8.057 11.024 1.00 82.75 100 ALA A CA 1
ATOM 814 C C . ALA A 1 100 ? 7.447 8.221 10.764 1.00 82.75 100 ALA A C 1
ATOM 816 O O . ALA A 1 100 ? 7.852 9.098 9.989 1.00 82.75 100 ALA A O 1
ATOM 817 N N . ARG A 1 101 ? 8.315 7.430 11.418 1.00 83.12 101 ARG A N 1
ATOM 818 C CA . ARG A 1 101 ? 9.737 7.322 11.021 1.00 83.12 101 ARG A CA 1
ATOM 819 C C . ARG A 1 101 ? 9.894 6.316 9.877 1.00 83.12 101 ARG A C 1
ATOM 821 O O . ARG A 1 101 ? 9.007 5.500 9.626 1.00 83.12 101 ARG A O 1
ATOM 828 N N . ALA A 1 102 ? 11.036 6.355 9.192 1.00 81.75 102 ALA A N 1
ATOM 829 C CA . ALA A 1 102 ? 11.406 5.278 8.277 1.00 81.75 102 ALA A CA 1
ATOM 830 C C . ALA A 1 102 ? 11.414 3.939 9.040 1.00 81.75 102 ALA A C 1
ATOM 832 O O . ALA A 1 102 ? 11.922 3.877 10.157 1.00 81.75 102 ALA A O 1
ATOM 833 N N . GLY A 1 103 ? 10.794 2.905 8.466 1.00 81.50 103 GLY A N 1
ATOM 834 C CA . GLY A 1 103 ? 10.602 1.601 9.115 1.00 81.50 103 GLY A CA 1
ATOM 835 C C . GLY A 1 103 ? 9.332 1.469 9.970 1.00 81.50 103 GLY A C 1
ATOM 836 O O . GLY A 1 103 ? 8.909 0.355 10.254 1.00 81.50 103 GLY A O 1
ATOM 837 N N . ASP A 1 104 ? 8.644 2.563 10.311 1.00 84.19 104 ASP A N 1
ATOM 838 C CA . ASP A 1 104 ? 7.427 2.506 11.140 1.00 84.19 104 ASP A CA 1
ATOM 839 C C . ASP A 1 104 ? 6.140 2.262 10.321 1.00 84.19 104 ASP A C 1
ATOM 841 O O . ASP A 1 104 ? 5.059 2.124 10.894 1.00 84.19 104 ASP A O 1
ATOM 845 N N . CYS A 1 105 ? 6.225 2.221 8.986 1.00 86.56 105 CYS A N 1
ATOM 846 C CA . CYS A 1 105 ? 5.054 2.199 8.099 1.00 86.56 105 CYS A CA 1
ATOM 847 C C . CYS A 1 105 ? 4.064 1.056 8.396 1.00 86.56 105 CYS A C 1
ATOM 849 O O . CYS A 1 105 ? 2.856 1.293 8.395 1.00 86.56 105 CYS A O 1
ATOM 851 N N . GLY A 1 106 ? 4.551 -0.146 8.723 1.00 87.00 106 GLY A N 1
ATOM 852 C CA . GLY A 1 106 ? 3.695 -1.285 9.070 1.00 87.00 106 GLY A CA 1
ATOM 853 C C . GLY A 1 106 ? 2.907 -1.065 10.363 1.00 87.00 106 GLY A C 1
ATOM 854 O O . GLY A 1 106 ? 1.701 -1.289 10.402 1.00 87.00 106 GLY A O 1
ATOM 855 N N . VAL A 1 107 ? 3.564 -0.530 11.395 1.00 87.75 107 VAL A N 1
ATOM 856 C CA . VAL A 1 107 ? 2.952 -0.248 12.707 1.00 87.75 107 VAL A CA 1
ATOM 857 C C . VAL A 1 107 ? 1.830 0.775 12.567 1.00 87.75 107 VAL A C 1
ATOM 859 O O . VAL A 1 107 ? 0.722 0.557 13.048 1.00 87.75 107 VAL A O 1
ATOM 862 N N . TYR A 1 108 ? 2.095 1.876 11.860 1.00 90.38 108 TYR A N 1
ATOM 863 C CA . TYR A 1 108 ? 1.102 2.930 11.648 1.00 90.38 108 TYR A CA 1
ATOM 864 C C . TYR A 1 108 ? -0.064 2.459 10.776 1.00 90.38 108 TYR A C 1
ATOM 866 O O . TYR A 1 108 ? -1.198 2.854 11.027 1.00 90.38 108 TYR A O 1
ATOM 874 N N . THR A 1 109 ? 0.192 1.591 9.793 1.00 89.38 109 THR A N 1
ATOM 875 C CA . THR A 1 109 ? -0.865 0.999 8.960 1.00 89.38 109 THR A CA 1
ATOM 876 C C . THR A 1 109 ? -1.802 0.135 9.799 1.00 89.38 109 THR A C 1
ATOM 878 O O . THR A 1 109 ? -3.015 0.316 9.738 1.00 89.38 109 THR A O 1
ATOM 881 N N . LEU A 1 110 ? -1.250 -0.756 10.629 1.00 89.25 110 LEU A N 1
ATOM 882 C CA . LEU A 1 110 ? -2.045 -1.624 11.501 1.00 89.25 110 LEU A CA 1
ATOM 883 C C . LEU A 1 110 ? -2.867 -0.813 12.503 1.00 89.25 110 LEU A C 1
ATOM 885 O O . LEU A 1 110 ? -4.063 -1.052 12.648 1.00 89.25 110 LEU A O 1
ATOM 889 N N . LYS A 1 111 ? -2.261 0.205 13.121 1.00 89.06 111 LYS A N 1
ATOM 890 C CA . LYS A 1 111 ? -2.975 1.087 14.047 1.00 89.06 111 LYS A CA 1
ATOM 891 C C . LYS A 1 111 ? -4.045 1.944 13.372 1.00 89.06 111 LYS A C 1
ATOM 893 O O . LYS A 1 111 ? -5.089 2.173 13.969 1.00 89.06 111 LYS A O 1
ATOM 898 N N . TYR A 1 112 ? -3.836 2.375 12.129 1.00 90.81 112 TYR A N 1
ATOM 899 C CA . TYR A 1 112 ? -4.868 3.085 11.374 1.00 90.81 112 TYR A CA 1
ATOM 900 C C . TYR A 1 112 ? -6.080 2.190 11.087 1.00 90.81 112 TYR A C 1
ATOM 902 O O . TYR A 1 112 ? -7.213 2.610 11.310 1.00 90.81 112 TYR A O 1
ATOM 910 N N . ILE A 1 113 ? -5.844 0.951 10.641 1.00 90.31 113 ILE A N 1
ATOM 911 C CA . ILE A 1 113 ? -6.908 -0.034 10.392 1.00 90.31 113 ILE A CA 1
ATOM 912 C C . ILE A 1 113 ? -7.673 -0.331 11.686 1.00 90.31 113 ILE A C 1
ATOM 914 O O . ILE A 1 113 ? -8.900 -0.318 11.679 1.00 90.31 113 ILE A O 1
ATOM 918 N N . GLU A 1 114 ? -6.955 -0.544 12.790 1.00 88.12 114 GLU A N 1
ATOM 919 C CA . GLU A 1 114 ? -7.534 -0.776 14.116 1.00 88.12 114 GLU A CA 1
ATOM 920 C C . GLU A 1 114 ? -8.434 0.392 14.550 1.00 88.12 114 GLU A C 1
ATOM 922 O O . GLU A 1 114 ? -9.616 0.193 14.824 1.00 88.12 114 GLU A O 1
ATOM 927 N N . CYS A 1 115 ? -7.918 1.626 14.537 1.00 90.12 115 CYS A N 1
ATOM 928 C CA . CYS A 1 115 ? -8.699 2.819 14.866 1.00 90.12 115 CYS A CA 1
ATOM 929 C C . CYS A 1 115 ? -9.946 2.955 13.982 1.00 90.12 115 CYS A C 1
ATOM 931 O O . CYS A 1 115 ? -11.033 3.211 14.497 1.00 90.12 115 CYS A O 1
ATOM 933 N N . HIS A 1 116 ? -9.813 2.735 12.671 1.00 89.44 116 HIS A N 1
ATOM 934 C CA . HIS A 1 116 ? -10.930 2.831 11.734 1.00 89.44 116 HIS A CA 1
ATOM 935 C C . HIS A 1 116 ? -12.010 1.772 12.003 1.00 89.44 116 HIS A C 1
ATOM 937 O O . HIS A 1 116 ? -13.192 2.105 12.038 1.00 89.44 116 HIS A O 1
ATOM 943 N N . ALA A 1 117 ? -11.613 0.522 12.261 1.00 89.88 117 ALA A N 1
ATOM 944 C CA . ALA A 1 117 ? -12.529 -0.566 12.600 1.00 89.88 117 ALA A CA 1
ATOM 945 C C . ALA A 1 117 ? -13.300 -0.312 13.906 1.00 89.88 117 ALA A C 1
ATOM 947 O O . ALA A 1 117 ? -14.476 -0.656 14.000 1.00 89.88 117 ALA A O 1
ATOM 948 N N . PHE A 1 118 ? -12.664 0.326 14.894 1.00 89.56 118 PHE A N 1
ATOM 949 C CA . PHE A 1 118 ? -13.303 0.678 16.165 1.00 89.56 118 PHE A CA 1
ATOM 950 C C . PHE A 1 118 ? -14.007 2.044 16.164 1.00 89.56 118 PHE A C 1
ATOM 952 O O . PHE A 1 118 ? -14.585 2.429 17.179 1.00 89.56 118 PHE A O 1
ATOM 959 N N . GLY A 1 119 ? -13.976 2.790 15.054 1.00 90.62 119 GLY A N 1
ATOM 960 C CA . GLY A 1 119 ? -14.561 4.133 14.977 1.00 90.62 119 GLY A CA 1
ATOM 961 C C . GLY A 1 119 ? -13.856 5.166 15.867 1.00 90.62 119 GLY A C 1
ATOM 962 O O . GLY A 1 119 ? -14.473 6.140 16.293 1.00 90.62 119 GLY A O 1
ATOM 963 N N . ILE A 1 120 ? -12.574 4.949 16.170 1.00 89.50 120 ILE A N 1
ATOM 964 C CA . ILE A 1 120 ? -11.746 5.833 16.995 1.00 89.50 120 ILE A CA 1
ATOM 965 C C . ILE A 1 120 ? -10.877 6.702 16.082 1.00 89.50 120 ILE A C 1
ATOM 967 O O . ILE A 1 120 ? -10.380 6.258 15.048 1.00 89.50 120 ILE A O 1
ATOM 971 N N . GLU A 1 121 ? -10.667 7.960 16.466 1.00 89.12 121 GLU A N 1
ATOM 972 C CA . GLU A 1 121 ? -9.828 8.879 15.701 1.00 89.12 121 GLU A CA 1
ATOM 973 C C . GLU A 1 121 ? -8.348 8.456 15.720 1.00 89.12 121 GLU A C 1
ATOM 975 O O . GLU A 1 121 ? -7.739 8.259 16.773 1.00 89.12 121 GLU A O 1
ATOM 980 N N . PHE A 1 122 ? -7.729 8.407 14.539 1.00 89.81 122 PHE A N 1
ATOM 981 C CA . PHE A 1 122 ? -6.289 8.206 14.394 1.00 89.81 122 PHE A CA 1
ATOM 982 C C . PHE A 1 122 ? -5.515 9.519 14.637 1.00 89.81 122 PHE A C 1
ATOM 984 O O . PHE A 1 122 ? -5.079 10.198 13.704 1.00 89.81 122 PHE A O 1
ATOM 991 N N . SER A 1 123 ? -5.387 9.913 15.908 1.00 87.06 123 SER A N 1
ATOM 992 C CA . SER A 1 123 ? -4.925 11.251 16.308 1.00 87.06 123 SER A CA 1
ATOM 993 C C . SER A 1 123 ? -3.399 11.460 16.212 1.00 87.06 123 SER A C 1
ATOM 995 O O . SER A 1 123 ? -2.585 10.602 16.554 1.00 87.06 123 SER A O 1
ATOM 997 N N . LYS A 1 124 ? -2.950 12.667 15.837 1.00 87.56 124 LYS A N 1
ATOM 998 C CA . LYS A 1 124 ? -1.507 13.013 15.820 1.00 87.56 124 LYS A CA 1
ATOM 999 C C . LYS A 1 124 ? -0.834 12.931 17.193 1.00 87.56 124 LYS A C 1
ATOM 1001 O O . LYS A 1 124 ? 0.381 12.753 17.256 1.00 87.56 124 LYS A O 1
ATOM 1006 N N . LYS A 1 125 ? -1.603 13.115 18.269 1.00 85.81 125 LYS A N 1
ATOM 1007 C CA . LYS A 1 125 ? -1.102 13.138 19.646 1.00 85.81 125 LYS A CA 1
ATOM 1008 C C . LYS A 1 125 ? -0.728 11.733 20.107 1.00 85.81 125 LYS A C 1
ATOM 1010 O O . LYS A 1 125 ? 0.385 11.526 20.585 1.00 85.81 125 LYS A O 1
ATOM 1015 N N . ASP A 1 126 ? -1.634 10.780 19.924 1.00 85.75 126 ASP A N 1
ATOM 1016 C CA . ASP A 1 126 ? -1.450 9.411 20.412 1.00 85.75 126 ASP A CA 1
ATOM 1017 C C . ASP A 1 126 ? -0.449 8.650 19.537 1.00 85.75 126 ASP A C 1
ATOM 1019 O O . ASP A 1 126 ? 0.389 7.896 20.035 1.00 85.75 126 ASP A O 1
ATOM 1023 N N . PHE A 1 127 ? -0.435 8.964 18.241 1.00 89.12 127 PHE A N 1
ATOM 1024 C CA . PHE A 1 127 ? 0.445 8.364 17.240 1.00 89.12 127 PHE A CA 1
ATOM 1025 C C . PHE A 1 127 ? 1.662 9.244 16.901 1.00 89.12 127 PHE A C 1
ATOM 1027 O O . PHE A 1 127 ? 2.239 9.151 15.814 1.00 89.12 127 PHE A O 1
ATOM 1034 N N . ALA A 1 128 ? 2.089 10.116 17.819 1.00 88.19 128 ALA A N 1
ATOM 1035 C CA . ALA A 1 128 ? 3.288 10.929 17.636 1.00 88.19 128 ALA A CA 1
ATOM 1036 C C . ALA A 1 128 ? 4.536 10.051 17.403 1.00 88.19 128 ALA A C 1
ATOM 1038 O O . ALA A 1 128 ? 4.678 8.991 18.008 1.00 88.19 128 ALA A O 1
ATOM 1039 N N . LYS A 1 129 ? 5.496 10.521 16.589 1.00 85.81 129 LYS A N 1
ATOM 1040 C CA . LYS A 1 129 ? 6.743 9.784 16.259 1.00 85.81 129 LYS A CA 1
ATOM 1041 C C . LYS A 1 129 ? 7.482 9.225 17.474 1.00 85.81 129 LYS A C 1
ATOM 1043 O O . LYS A 1 129 ? 8.145 8.197 17.378 1.00 85.81 129 LYS A O 1
ATOM 1048 N N . VAL A 1 130 ? 7.436 9.943 18.594 1.00 85.69 130 VAL A N 1
ATOM 1049 C CA . VAL A 1 130 ? 8.102 9.552 19.845 1.00 85.69 130 VAL A CA 1
ATOM 1050 C C . VAL A 1 130 ? 7.496 8.286 20.459 1.00 85.69 130 VAL A C 1
ATOM 1052 O O . VAL A 1 130 ? 8.208 7.545 21.129 1.00 85.69 130 VAL A O 1
ATOM 1055 N N . ASN A 1 131 ? 6.236 7.979 20.145 1.00 85.38 131 ASN A N 1
ATOM 1056 C CA . ASN A 1 131 ? 5.509 6.816 20.650 1.00 85.38 131 ASN A CA 1
ATOM 1057 C C . ASN A 1 131 ? 5.722 5.558 19.789 1.00 85.38 131 ASN A C 1
ATOM 1059 O O . ASN A 1 131 ? 5.279 4.479 20.175 1.00 85.38 131 ASN A O 1
ATOM 1063 N N . GLY A 1 132 ? 6.409 5.661 18.640 1.00 83.69 132 GLY A N 1
ATOM 1064 C CA . GLY A 1 132 ? 6.581 4.558 17.682 1.00 83.69 132 GLY A CA 1
ATOM 1065 C C . GLY A 1 132 ? 7.155 3.278 18.294 1.00 83.69 132 GLY A C 1
ATOM 1066 O O . GLY A 1 132 ? 6.660 2.185 18.022 1.00 83.69 132 GLY A O 1
ATOM 1067 N N . LYS A 1 133 ? 8.155 3.409 19.177 1.00 84.56 133 LYS A N 1
ATOM 1068 C CA . LYS A 1 133 ? 8.732 2.268 19.901 1.00 84.56 133 LYS A CA 1
ATOM 1069 C C . LYS A 1 133 ? 7.705 1.630 20.840 1.00 84.56 133 LYS A C 1
ATOM 1071 O O . LYS A 1 133 ? 7.474 0.435 20.760 1.00 84.56 133 LYS A O 1
ATOM 1076 N N . THR A 1 134 ? 7.044 2.433 21.669 1.00 86.62 134 THR A N 1
ATOM 1077 C CA . THR A 1 134 ? 6.022 1.949 22.606 1.00 86.62 134 THR A CA 1
ATOM 1078 C C . THR A 1 134 ? 4.880 1.231 21.889 1.00 86.62 134 THR A C 1
ATOM 1080 O O . THR A 1 134 ? 4.374 0.241 22.403 1.00 86.62 134 THR A O 1
ATOM 1083 N N . MET A 1 135 ? 4.481 1.694 20.700 1.00 87.62 135 MET A N 1
ATOM 1084 C CA . MET A 1 135 ? 3.469 1.005 19.894 1.00 87.62 135 MET A CA 1
ATOM 1085 C C . MET A 1 135 ? 3.942 -0.369 19.421 1.00 87.62 135 MET A C 1
ATOM 1087 O O . MET A 1 135 ? 3.183 -1.325 19.538 1.00 87.62 135 MET A O 1
ATOM 1091 N N . ARG A 1 136 ? 5.189 -0.482 18.943 1.00 85.69 136 ARG A N 1
ATOM 1092 C CA . ARG A 1 136 ? 5.784 -1.781 18.590 1.00 85.69 136 ARG A CA 1
ATOM 1093 C C . ARG A 1 136 ? 5.840 -2.725 19.776 1.00 85.69 136 ARG A C 1
ATOM 1095 O O . ARG A 1 136 ? 5.400 -3.859 19.649 1.00 85.69 136 ARG A O 1
ATOM 1102 N N . ASP A 1 137 ? 6.362 -2.242 20.899 1.00 84.31 137 ASP A N 1
ATOM 1103 C CA . ASP A 1 137 ? 6.542 -3.052 22.101 1.00 84.31 137 ASP A CA 1
ATOM 1104 C C . ASP A 1 137 ? 5.184 -3.598 22.575 1.00 84.31 137 ASP A C 1
ATOM 1106 O O . ASP A 1 137 ? 5.069 -4.783 22.863 1.00 84.31 137 ASP A O 1
ATOM 1110 N N . LYS A 1 138 ? 4.129 -2.766 22.563 1.00 85.50 138 LYS A N 1
ATOM 1111 C CA . LYS A 1 138 ? 2.760 -3.202 22.882 1.00 85.50 138 LYS A CA 1
ATOM 1112 C C . LYS A 1 138 ? 2.243 -4.261 21.913 1.00 85.50 138 LYS A C 1
ATOM 1114 O O . LYS A 1 138 ? 1.811 -5.309 22.358 1.00 85.50 138 LYS A O 1
ATOM 1119 N N . MET A 1 139 ? 2.359 -4.027 20.606 1.00 85.62 139 MET A N 1
ATOM 1120 C CA . MET A 1 139 ? 1.907 -5.000 19.605 1.00 85.62 139 MET A CA 1
ATOM 1121 C C . MET A 1 139 ? 2.646 -6.337 19.717 1.00 85.62 139 MET A C 1
ATOM 1123 O O . MET A 1 139 ? 2.039 -7.383 19.528 1.00 85.62 139 MET A O 1
ATOM 1127 N N . ALA A 1 140 ? 3.943 -6.318 20.033 1.00 81.25 140 ALA A N 1
ATOM 1128 C CA . ALA A 1 140 ? 4.713 -7.537 20.255 1.00 81.25 140 ALA A CA 1
ATOM 1129 C C . ALA A 1 140 ? 4.220 -8.305 21.492 1.00 81.25 140 ALA A C 1
ATOM 1131 O O . ALA A 1 140 ? 4.105 -9.527 21.437 1.00 81.25 140 ALA A O 1
ATOM 1132 N N . VAL A 1 141 ? 3.895 -7.595 22.579 1.00 79.12 141 VAL A N 1
ATOM 1133 C CA . VAL A 1 141 ? 3.295 -8.194 23.782 1.00 79.12 141 VAL A CA 1
ATOM 1134 C C . VAL A 1 141 ? 1.917 -8.777 23.475 1.00 79.12 141 VAL A C 1
ATOM 1136 O O . VAL A 1 141 ? 1.675 -9.920 23.847 1.00 79.12 141 VAL A O 1
ATOM 1139 N N . ASP A 1 142 ? 1.059 -8.042 22.764 1.00 80.94 142 ASP A N 1
ATOM 1140 C CA . ASP A 1 142 ? -0.283 -8.507 22.391 1.00 80.94 142 ASP A CA 1
ATOM 1141 C C . ASP A 1 142 ? -0.188 -9.804 21.565 1.00 80.94 142 ASP A C 1
ATOM 1143 O O . ASP A 1 142 ? -0.805 -10.808 21.903 1.00 80.94 142 ASP A O 1
ATOM 1147 N N . ILE A 1 143 ? 0.671 -9.834 20.537 1.00 80.31 143 ILE A N 1
ATOM 1148 C CA . ILE A 1 143 ? 0.899 -11.035 19.712 1.00 80.31 143 ILE A CA 1
ATOM 1149 C C . ILE A 1 143 ? 1.419 -12.205 20.555 1.00 80.31 143 ILE A C 1
ATOM 1151 O O . ILE A 1 143 ? 0.988 -13.339 20.361 1.00 80.31 143 ILE A O 1
ATOM 1155 N N . PHE A 1 144 ? 2.349 -11.947 21.477 1.00 75.44 144 PHE A N 1
ATOM 1156 C CA . PHE A 1 144 ? 2.901 -12.983 22.347 1.00 75.44 144 PHE A CA 1
ATOM 1157 C C . PHE A 1 144 ? 1.830 -13.583 23.268 1.00 75.44 144 PHE A C 1
ATOM 1159 O O . PHE A 1 144 ? 1.800 -14.792 23.470 1.00 75.44 144 PHE A O 1
ATOM 1166 N N . GLN A 1 145 ? 0.935 -12.753 23.805 1.00 78.31 145 GLN A N 1
ATOM 1167 C CA . GLN A 1 145 ? -0.148 -13.197 24.685 1.00 78.31 145 GLN A CA 1
ATOM 1168 C C . GLN A 1 145 ? -1.234 -13.984 23.942 1.00 78.31 145 GLN A C 1
ATOM 1170 O O . GLN A 1 145 ? -1.755 -14.951 24.491 1.00 78.31 145 GLN A O 1
ATOM 1175 N N . GLU A 1 146 ? -1.540 -13.611 22.698 1.00 81.38 146 GLU A N 1
ATOM 1176 C CA . GLU A 1 146 ? -2.496 -14.333 21.844 1.00 81.38 146 GLU A CA 1
ATOM 1177 C C . GLU A 1 146 ? -1.969 -15.696 21.367 1.00 81.38 146 GLU A C 1
ATOM 1179 O O . GLU A 1 146 ? -2.731 -16.533 20.881 1.00 81.38 146 GLU A O 1
ATOM 1184 N N . LEU A 1 147 ? -0.665 -15.944 21.513 1.00 74.81 147 LEU A N 1
ATOM 1185 C CA . LEU A 1 147 ? -0.011 -17.184 21.114 1.00 74.81 147 LEU A CA 1
ATOM 1186 C C . LEU A 1 147 ? 0.621 -17.889 22.328 1.00 74.81 147 LEU A C 1
ATOM 1188 O O . LEU A 1 147 ? 1.849 -18.017 22.387 1.00 74.81 147 LEU A O 1
ATOM 1192 N N . PRO A 1 148 ? -0.189 -18.380 23.288 1.00 65.56 148 PRO A N 1
ATOM 1193 C CA . PRO A 1 148 ? 0.307 -18.915 24.553 1.00 65.56 148 PRO A CA 1
ATOM 1194 C C . PRO A 1 148 ? 1.304 -20.060 24.365 1.00 65.56 148 PRO A C 1
ATOM 1196 O O . PRO A 1 148 ? 2.261 -20.125 25.121 1.00 65.56 148 PRO A O 1
ATOM 1199 N N . ASP A 1 149 ? 1.165 -20.873 23.315 1.00 73.31 149 ASP A N 1
ATOM 1200 C CA . ASP A 1 149 ? 2.031 -22.032 23.050 1.00 73.31 149 ASP A CA 1
ATOM 1201 C C . ASP A 1 149 ? 3.143 -21.738 22.023 1.00 73.31 149 ASP A C 1
ATOM 1203 O O . ASP A 1 149 ? 3.907 -22.627 21.651 1.00 73.31 149 ASP A O 1
ATOM 1207 N N . ALA A 1 150 ? 3.267 -20.500 21.520 1.00 64.56 150 ALA A N 1
ATOM 1208 C CA . ALA A 1 150 ? 4.219 -20.225 20.439 1.00 64.56 150 ALA A CA 1
ATOM 1209 C C . ALA A 1 150 ? 5.691 -20.351 20.842 1.00 64.56 150 ALA A C 1
ATOM 1211 O O . ALA A 1 150 ? 6.552 -20.519 19.980 1.00 64.56 150 ALA A O 1
ATOM 1212 N N . HIS A 1 151 ? 5.972 -20.303 22.140 1.00 63.62 151 HIS A N 1
ATOM 1213 C CA . HIS A 1 151 ? 7.301 -20.531 22.691 1.00 63.62 151 HIS A CA 1
ATOM 1214 C C . HIS A 1 151 ? 7.729 -22.009 22.648 1.00 63.62 151 HIS A C 1
ATOM 1216 O O . HIS A 1 151 ? 8.926 -22.281 22.729 1.00 63.62 151 HIS A O 1
ATOM 1222 N N . ASP A 1 152 ? 6.785 -22.938 22.456 1.00 67.69 152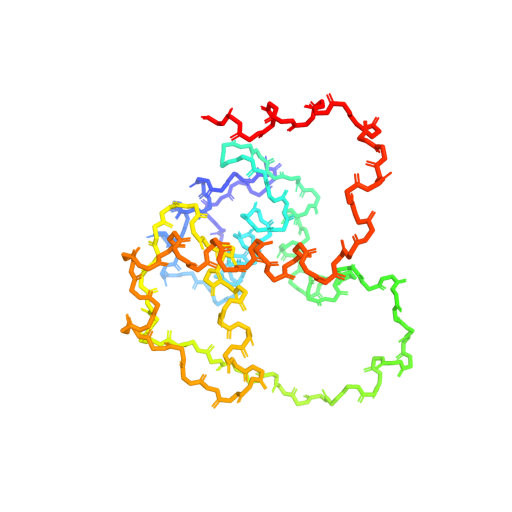 ASP A N 1
ATOM 1223 C CA . ASP A 1 152 ? 7.053 -24.371 22.298 1.00 67.69 152 ASP A CA 1
ATOM 1224 C C . ASP A 1 152 ? 7.285 -24.774 20.834 1.00 67.69 152 ASP A C 1
ATOM 1226 O O . ASP A 1 152 ? 7.682 -25.909 20.546 1.00 67.69 152 ASP A O 1
ATOM 1230 N N . PHE A 1 153 ? 7.057 -23.869 19.874 1.00 68.38 153 PHE A N 1
ATOM 1231 C CA . PHE A 1 153 ? 7.367 -24.163 18.482 1.00 68.38 153 PHE A CA 1
ATOM 1232 C C . PHE A 1 153 ? 8.879 -24.201 18.277 1.00 68.38 153 PHE A C 1
ATOM 1234 O O . PHE A 1 153 ? 9.580 -23.201 18.421 1.00 68.38 153 PHE A O 1
ATOM 1241 N N . GLU A 1 154 ? 9.382 -25.364 17.863 1.00 71.50 154 GLU A N 1
ATOM 1242 C CA . GLU A 1 154 ? 10.756 -25.473 17.391 1.00 71.50 154 GLU A CA 1
ATOM 1243 C C . GLU A 1 154 ? 10.989 -24.482 16.247 1.00 71.50 154 GLU A C 1
ATOM 1245 O O . GLU A 1 154 ? 10.257 -24.465 15.251 1.00 71.50 154 GLU A O 1
ATOM 1250 N N . ASN A 1 155 ? 12.042 -23.677 16.382 1.00 71.56 155 ASN A N 1
ATOM 1251 C CA . ASN A 1 155 ? 12.517 -22.791 15.33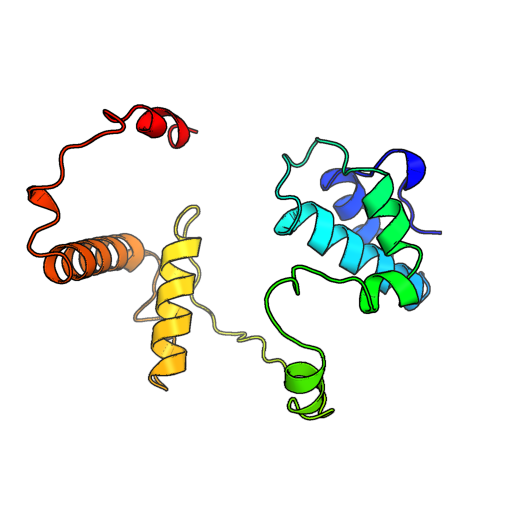3 1.00 71.56 155 ASN A CA 1
ATOM 1252 C C . ASN A 1 155 ? 13.052 -23.624 14.149 1.00 71.56 155 ASN A C 1
ATOM 1254 O O . ASN A 1 155 ? 14.244 -23.932 14.054 1.00 71.56 155 ASN A O 1
ATOM 1258 N N . LYS A 1 156 ? 12.147 -24.031 13.253 1.00 75.81 156 LYS A N 1
ATOM 1259 C CA . LYS A 1 156 ? 12.454 -24.906 12.112 1.00 75.81 156 LYS A CA 1
ATOM 1260 C C . LYS A 1 156 ? 13.354 -24.244 11.078 1.00 75.81 156 LYS A C 1
ATOM 1262 O O . LYS A 1 156 ? 14.060 -24.957 10.366 1.00 75.81 156 LYS A O 1
ATOM 1267 N N . ASP A 1 157 ? 13.321 -22.916 10.976 1.00 74.00 157 ASP A N 1
ATOM 1268 C CA . ASP A 1 157 ? 14.128 -22.180 10.005 1.00 74.00 157 ASP A CA 1
ATOM 1269 C C . ASP A 1 157 ? 15.517 -21.803 10.541 1.00 74.00 157 ASP A C 1
ATOM 1271 O O . ASP A 1 157 ? 16.360 -21.358 9.762 1.00 74.00 157 ASP A O 1
ATOM 1275 N N . LYS A 1 158 ? 15.785 -22.071 11.832 1.00 77.19 158 LYS A N 1
ATOM 1276 C CA . LYS A 1 158 ? 17.063 -21.818 12.515 1.00 77.19 158 LYS A CA 1
ATOM 1277 C C . LYS A 1 158 ? 17.604 -20.426 12.222 1.00 77.19 158 LYS A C 1
ATOM 1279 O O . LYS A 1 158 ? 18.801 -20.276 11.975 1.00 77.19 158 LYS A O 1
ATOM 1284 N N . ASP A 1 159 ? 16.722 -19.433 12.191 1.00 75.25 159 ASP A N 1
ATOM 1285 C CA . ASP A 1 159 ? 17.105 -18.045 11.967 1.00 75.25 159 ASP A CA 1
ATOM 1286 C C . ASP A 1 159 ? 17.758 -17.784 10.596 1.00 75.25 159 ASP A C 1
ATOM 1288 O O . ASP A 1 159 ? 18.356 -16.729 10.376 1.00 75.25 159 ASP A O 1
ATOM 1292 N N . ALA A 1 160 ? 17.621 -18.703 9.629 1.00 74.50 160 ALA A N 1
ATOM 1293 C CA . ALA A 1 160 ? 18.211 -18.568 8.294 1.00 74.50 160 ALA A CA 1
ATOM 1294 C C . ALA A 1 160 ? 17.758 -17.288 7.565 1.00 74.50 160 ALA A C 1
ATOM 1296 O O . ALA A 1 160 ? 18.443 -16.804 6.665 1.00 74.50 160 ALA A O 1
ATOM 1297 N N . ASN A 1 161 ? 16.618 -16.727 7.976 1.00 64.81 161 ASN A N 1
ATOM 1298 C CA . ASN A 1 161 ? 16.033 -15.515 7.415 1.00 64.81 161 ASN A CA 1
ATOM 1299 C C . ASN A 1 161 ? 16.386 -14.232 8.190 1.00 64.81 161 ASN A C 1
ATOM 1301 O O . ASN A 1 161 ? 16.028 -13.150 7.727 1.00 64.81 161 ASN A O 1
ATOM 1305 N N . LEU A 1 162 ? 17.091 -14.302 9.331 1.00 63.53 162 LEU A N 1
ATOM 1306 C CA . LEU A 1 162 ? 17.447 -13.102 10.111 1.00 63.53 162 LEU A CA 1
ATOM 1307 C C . LEU A 1 162 ? 18.320 -12.132 9.302 1.00 63.53 162 LEU A C 1
ATOM 1309 O O . LEU A 1 162 ? 18.093 -10.924 9.335 1.00 63.53 162 LEU A O 1
ATOM 1313 N N . GLY A 1 163 ? 19.243 -12.654 8.488 1.00 59.28 163 GLY A N 1
ATOM 1314 C CA . GLY A 1 163 ? 20.099 -11.844 7.614 1.00 59.28 163 GLY A CA 1
ATOM 1315 C C . GLY A 1 163 ? 19.360 -11.133 6.471 1.00 59.28 163 GLY A C 1
ATOM 1316 O O . GLY A 1 163 ? 19.947 -10.287 5.805 1.00 59.28 163 GLY A O 1
ATOM 1317 N N . ALA A 1 164 ? 18.079 -11.440 6.227 1.00 56.69 164 ALA A N 1
ATOM 1318 C CA . ALA A 1 164 ? 17.285 -10.774 5.192 1.00 56.69 164 ALA A CA 1
ATOM 1319 C C . ALA A 1 164 ? 16.809 -9.365 5.601 1.00 56.69 164 ALA A C 1
ATOM 1321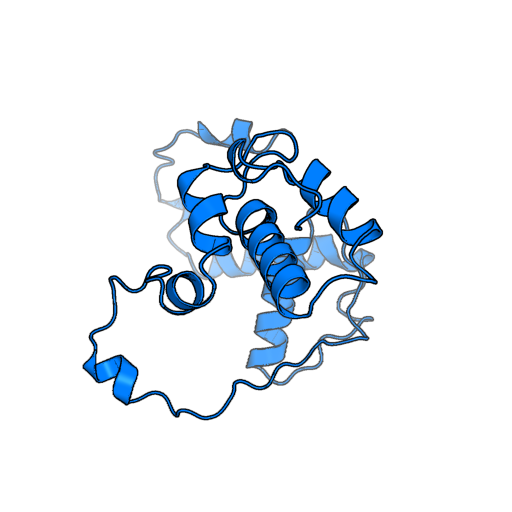 O O . ALA A 1 164 ? 16.357 -8.606 4.743 1.00 56.69 164 ALA A O 1
ATOM 1322 N N . TYR A 1 165 ? 16.908 -9.019 6.890 1.00 52.03 165 TYR A N 1
ATOM 1323 C CA . TYR A 1 165 ? 16.482 -7.728 7.443 1.00 52.03 165 TYR A CA 1
ATOM 1324 C C . TYR A 1 165 ? 17.647 -6.822 7.863 1.00 52.03 165 TYR A C 1
ATOM 1326 O O . TYR A 1 165 ? 17.414 -5.680 8.263 1.00 52.03 165 TYR A O 1
ATOM 1334 N N . GLU A 1 166 ? 18.888 -7.295 7.736 1.00 46.53 166 GLU A N 1
ATOM 1335 C CA . GLU A 1 166 ? 20.080 -6.450 7.825 1.00 46.53 166 GLU A CA 1
ATOM 1336 C C . GLU A 1 166 ? 20.325 -5.797 6.458 1.00 46.53 166 GLU A C 1
ATOM 1338 O O . GLU A 1 166 ? 21.055 -6.309 5.610 1.00 46.53 166 GLU A O 1
ATOM 1343 N N . GLY A 1 167 ? 19.596 -4.706 6.209 1.00 49.88 167 GLY A N 1
ATOM 1344 C CA . GLY A 1 167 ? 19.802 -3.820 5.060 1.00 49.88 167 GLY A CA 1
ATOM 1345 C C . GLY A 1 167 ? 20.966 -2.860 5.252 1.00 49.88 167 GLY A C 1
ATOM 1346 O O . GLY A 1 167 ? 21.187 -2.421 6.403 1.00 49.88 167 GLY A O 1
#

pLDDT: mean 77.58, std 11.56, range [41.94, 90.81]

Sequence (167 aa):
MLGVHVEAGPSTQVIIAAFERCEGWSRDDRKRLAYLAIFTGYIEGRKYSTPTRISLARLVMELERFENYPWGRCASSDEQRAQYSREPFTYERPTNIPLARAGDCGVYTLKYIECHAFGIEFSKKDFAKVNGKTMRDKMAVDIFQELPDAHDFENKDKDANLGAYEG

Radius of gyration: 21.13 Å; chains: 1; bounding box: 44×44×51 Å

InterPro domains:
  IPR003653 Ulp1 protease family, C-terminal catalytic domain [PF02902] (81-147)
  IPR015410 Domain of unknown function DUF1985 [PF09331] (12-75)
  IPR038765 Papain-like cysteine peptidase superfamily [SSF54001] (83-145)